Protein AF-A0A537R065-F1 (afdb_monomer_lite)

Structure (mmCIF, N/CA/C/O backbone):
data_AF-A0A537R065-F1
#
_entry.id   AF-A0A537R065-F1
#
loop_
_atom_site.group_PDB
_atom_site.id
_atom_site.type_symbol
_atom_site.label_atom_id
_atom_site.label_alt_id
_atom_site.label_comp_id
_atom_site.label_asym_id
_atom_site.label_entity_id
_atom_site.label_seq_id
_atom_site.pdbx_PDB_ins_code
_atom_site.Cartn_x
_atom_site.Cartn_y
_atom_site.Cartn_z
_atom_site.occupancy
_atom_site.B_iso_or_equiv
_atom_site.auth_seq_id
_atom_site.auth_comp_id
_atom_site.auth_asym_id
_atom_site.auth_atom_id
_atom_site.pdbx_PDB_model_num
ATOM 1 N N . MET A 1 1 ? 3.895 -27.282 -5.759 1.00 39.59 1 MET A N 1
ATOM 2 C CA . MET A 1 1 ? 4.646 -26.062 -5.392 1.00 39.59 1 MET A CA 1
ATOM 3 C C . MET A 1 1 ? 4.261 -25.718 -3.960 1.00 39.59 1 MET A C 1
ATOM 5 O O . MET A 1 1 ? 3.070 -25.798 -3.676 1.00 39.59 1 MET A O 1
ATOM 9 N N . PRO A 1 2 ? 5.197 -25.487 -3.028 1.00 42.00 2 PRO A N 1
ATOM 10 C CA . PRO A 1 2 ? 4.834 -25.319 -1.626 1.00 42.00 2 PRO A CA 1
ATOM 11 C C . PRO A 1 2 ? 4.119 -23.973 -1.453 1.00 42.00 2 PRO A C 1
ATOM 13 O O . PRO A 1 2 ? 4.681 -22.937 -1.784 1.00 42.00 2 PRO A O 1
ATOM 16 N N . LEU A 1 3 ? 2.869 -24.005 -0.983 1.00 43.12 3 LEU A N 1
ATOM 17 C CA . LEU A 1 3 ? 2.083 -22.820 -0.624 1.00 43.12 3 LEU A CA 1
ATOM 18 C C . LEU A 1 3 ? 2.763 -22.143 0.581 1.00 43.12 3 LEU A C 1
ATOM 20 O O . LEU A 1 3 ? 2.706 -22.712 1.678 1.00 43.12 3 LEU A O 1
ATOM 24 N N . PRO A 1 4 ? 3.434 -20.987 0.435 1.00 48.84 4 PRO A N 1
ATOM 25 C CA . PRO A 1 4 ? 4.146 -20.388 1.548 1.00 48.84 4 PRO A CA 1
ATOM 26 C C . PRO A 1 4 ? 3.135 -19.708 2.473 1.00 48.84 4 PRO A C 1
ATOM 28 O O . PRO A 1 4 ? 2.491 -18.736 2.101 1.00 48.84 4 PRO A O 1
ATOM 31 N N . GLY A 1 5 ? 2.988 -20.272 3.674 1.00 48.44 5 GLY A N 1
ATOM 32 C CA . GLY A 1 5 ? 2.570 -19.596 4.903 1.00 48.44 5 GLY A CA 1
ATOM 33 C C . GLY A 1 5 ? 1.333 -18.697 4.829 1.00 48.44 5 GLY A C 1
ATOM 34 O O . GLY A 1 5 ? 1.435 -17.501 4.575 1.00 48.44 5 GLY A O 1
ATOM 35 N N . ARG A 1 6 ? 0.173 -19.220 5.245 1.00 56.69 6 ARG A N 1
ATOM 36 C CA . ARG A 1 6 ? -0.907 -18.368 5.767 1.00 56.69 6 ARG A CA 1
ATOM 37 C C . ARG A 1 6 ? -0.406 -17.733 7.070 1.00 56.69 6 ARG A C 1
ATOM 39 O O . ARG A 1 6 ? -0.557 -18.316 8.141 1.00 56.69 6 ARG A O 1
ATOM 46 N N . ALA A 1 7 ? 0.244 -16.575 6.985 1.00 66.00 7 ALA A N 1
ATOM 47 C CA . ALA A 1 7 ? 0.476 -15.747 8.161 1.00 66.00 7 ALA A CA 1
ATOM 48 C C . ALA A 1 7 ? -0.883 -15.483 8.828 1.00 66.00 7 ALA A C 1
ATOM 50 O O . ALA A 1 7 ? -1.888 -15.277 8.138 1.00 66.00 7 ALA A O 1
ATOM 51 N N . ALA A 1 8 ? -0.939 -15.546 10.159 1.00 80.81 8 ALA A N 1
ATOM 52 C CA . ALA A 1 8 ? -2.168 -15.238 10.874 1.00 80.81 8 ALA A CA 1
ATOM 53 C C . ALA A 1 8 ? -2.580 -13.801 10.532 1.00 80.81 8 ALA A C 1
ATOM 55 O O . ALA A 1 8 ? -1.825 -12.861 10.783 1.00 80.81 8 ALA A O 1
ATOM 56 N N . LEU A 1 9 ? -3.755 -13.638 9.920 1.00 88.50 9 LEU A N 1
ATOM 57 C CA . LEU A 1 9 ? -4.263 -12.317 9.576 1.00 88.50 9 LEU A CA 1
ATOM 58 C C . LEU A 1 9 ? -4.568 -11.559 10.869 1.00 88.50 9 LEU A C 1
ATOM 60 O O . LEU A 1 9 ? -5.384 -11.999 11.678 1.00 88.50 9 LEU A O 1
ATOM 64 N N . LEU A 1 10 ? -3.901 -10.422 11.050 1.00 90.62 10 LEU A N 1
ATOM 65 C CA . LEU A 1 10 ? -4.105 -9.532 12.186 1.00 90.62 10 LEU A CA 1
ATOM 66 C C . LEU A 1 10 ? -5.060 -8.413 11.788 1.00 90.62 10 LEU A C 1
ATOM 68 O O . LEU A 1 10 ? -4.853 -7.748 10.775 1.00 90.62 10 LEU A O 1
ATOM 72 N N . GLU A 1 11 ? -6.097 -8.193 12.591 1.00 92.94 11 GLU A N 1
ATOM 73 C CA . GLU A 1 11 ? -7.037 -7.102 12.346 1.00 92.94 11 GLU A CA 1
ATOM 74 C C . GLU A 1 11 ? -6.340 -5.735 12.455 1.00 92.94 11 GLU A C 1
ATOM 76 O O . GLU A 1 11 ? -5.520 -5.498 13.345 1.00 92.94 11 GLU A O 1
ATOM 81 N N . THR A 1 12 ? -6.692 -4.816 11.558 1.00 93.19 12 THR A N 1
ATOM 82 C CA . THR A 1 12 ? -6.212 -3.434 11.582 1.00 93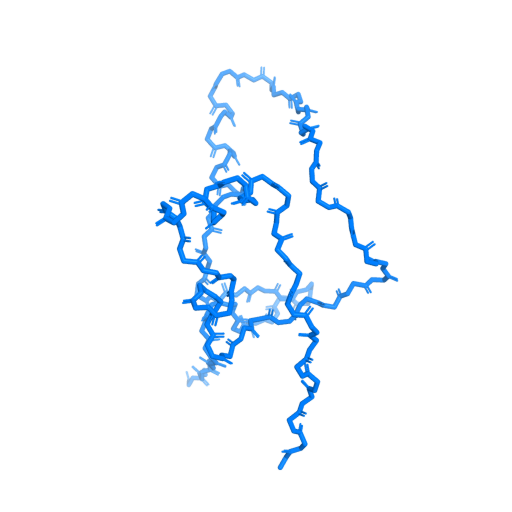.19 12 THR A CA 1
ATOM 83 C C . THR A 1 12 ? -6.862 -2.709 12.766 1.00 93.19 12 THR A C 1
ATOM 85 O O . THR A 1 12 ? -8.091 -2.660 12.819 1.00 93.19 12 THR A O 1
ATOM 88 N N . PRO A 1 13 ? -6.097 -2.093 13.692 1.00 94.50 13 PRO A N 1
ATOM 89 C CA . PRO A 1 13 ? -6.652 -1.464 14.898 1.00 94.50 13 PRO A CA 1
ATOM 90 C C . PRO A 1 13 ? -7.803 -0.484 14.633 1.00 94.50 13 PRO A C 1
ATOM 92 O O . PRO A 1 13 ? -8.823 -0.525 15.309 1.00 94.50 13 PRO A O 1
ATOM 95 N N . MET A 1 14 ? -7.689 0.324 13.574 1.00 94.44 14 MET A N 1
ATOM 96 C CA . MET A 1 14 ? -8.719 1.275 13.131 1.00 94.44 14 MET A CA 1
ATOM 97 C C . MET A 1 14 ? -10.069 0.626 12.758 1.00 94.44 14 MET A C 1
ATOM 99 O O . MET A 1 14 ? -11.099 1.300 12.769 1.00 94.44 14 MET A O 1
ATOM 103 N N . PHE A 1 15 ? -10.092 -0.664 12.420 1.00 95.94 15 PHE A N 1
ATOM 104 C CA . PHE A 1 15 ? -11.306 -1.378 12.018 1.00 95.94 15 PHE A CA 1
ATOM 105 C C . PHE A 1 15 ? -11.911 -2.247 13.125 1.00 95.94 15 PHE A C 1
ATOM 107 O O . PHE A 1 15 ? -13.042 -2.702 12.962 1.00 95.94 15 PHE A O 1
ATOM 114 N N . GLN A 1 16 ? -11.222 -2.442 14.255 1.00 95.69 16 GLN A N 1
ATOM 115 C CA . GLN A 1 16 ? -11.656 -3.355 15.323 1.00 95.69 16 GLN A CA 1
ATOM 116 C C . GLN A 1 16 ? -13.075 -3.054 15.819 1.00 95.69 16 GLN A C 1
ATOM 118 O O . GLN A 1 16 ? -13.909 -3.956 15.864 1.00 95.69 16 GLN A O 1
ATOM 123 N N . ASP A 1 17 ? -13.381 -1.786 16.098 1.00 97.19 17 ASP A N 1
ATOM 124 C CA . ASP A 1 17 ? -14.707 -1.369 16.565 1.00 97.19 17 ASP A CA 1
ATOM 125 C C . ASP A 1 17 ? -15.812 -1.640 15.540 1.00 97.19 17 ASP A C 1
ATOM 127 O O . ASP A 1 17 ? -16.925 -2.019 15.905 1.00 97.19 17 ASP A O 1
ATOM 131 N N . GLN A 1 18 ? -15.529 -1.433 14.252 1.00 97.69 18 GLN A N 1
ATOM 132 C CA . GLN A 1 18 ? -16.506 -1.643 13.181 1.00 97.69 18 GLN A CA 1
ATOM 133 C C . GLN A 1 18 ? -16.783 -3.132 12.978 1.00 97.69 18 GLN A C 1
ATOM 135 O O . GLN A 1 18 ? -17.935 -3.519 12.785 1.00 97.69 18 GLN A O 1
ATOM 140 N N . VAL A 1 19 ? -15.747 -3.965 13.084 1.00 97.44 19 VAL A N 1
ATOM 141 C CA . VAL A 1 19 ? -15.877 -5.425 13.036 1.00 97.44 19 VAL A CA 1
ATOM 142 C C . VAL A 1 19 ? -16.638 -5.938 14.257 1.00 97.44 19 VAL A C 1
ATOM 144 O O . VAL A 1 19 ? -17.579 -6.712 14.105 1.00 97.44 19 VAL A O 1
ATOM 147 N N . ALA A 1 20 ? -16.315 -5.453 15.460 1.00 96.75 20 ALA A N 1
ATOM 148 C CA . ALA A 1 20 ? -17.008 -5.832 16.694 1.00 96.75 20 ALA A CA 1
ATOM 149 C C . ALA A 1 20 ? -18.500 -5.457 16.675 1.00 96.75 20 ALA A C 1
ATOM 151 O O . ALA A 1 20 ? -19.333 -6.193 17.199 1.00 96.75 20 ALA A O 1
ATOM 152 N N . LYS A 1 21 ? -18.850 -4.335 16.035 1.00 97.75 21 LYS A N 1
ATOM 153 C CA . LYS A 1 21 ? -20.238 -3.880 15.843 1.00 97.75 21 LYS A CA 1
ATOM 154 C C . LYS A 1 21 ? -20.950 -4.558 14.663 1.00 97.75 21 LYS A C 1
ATOM 156 O O . LYS A 1 21 ? -22.117 -4.263 14.426 1.00 97.75 21 LYS A O 1
ATOM 161 N N . GLY A 1 22 ? -20.268 -5.419 13.904 1.00 96.44 22 GLY A N 1
ATOM 162 C CA . GLY A 1 22 ? -20.815 -6.078 12.713 1.00 96.44 22 GLY A CA 1
ATOM 163 C C . GLY A 1 22 ? -21.012 -5.156 11.503 1.00 96.44 22 GLY A C 1
ATOM 164 O O . GLY A 1 22 ? -21.623 -5.564 10.521 1.00 96.44 22 GLY A O 1
ATOM 165 N N . ALA A 1 23 ? -20.497 -3.924 11.551 1.00 97.75 23 ALA A N 1
ATOM 166 C CA . ALA A 1 23 ? -20.566 -2.967 10.446 1.00 97.75 23 ALA A CA 1
ATOM 167 C C . ALA A 1 23 ? -19.536 -3.265 9.340 1.00 97.75 23 ALA A C 1
ATOM 169 O O . ALA A 1 23 ? -19.686 -2.789 8.216 1.00 97.75 23 ALA A O 1
ATOM 170 N N . LEU A 1 24 ? -18.498 -4.050 9.651 1.00 97.88 24 LEU A N 1
ATOM 171 C CA . LEU A 1 24 ? -17.471 -4.481 8.708 1.00 97.88 24 LEU A CA 1
ATOM 172 C C . LEU A 1 24 ? -17.219 -5.996 8.845 1.00 97.88 24 LEU A C 1
ATOM 174 O O . LEU A 1 24 ? -17.109 -6.485 9.971 1.00 97.88 24 LEU A O 1
ATOM 178 N N . PRO A 1 25 ? -17.079 -6.750 7.738 1.00 97.25 25 PRO A N 1
ATOM 179 C CA . PRO A 1 25 ? -16.693 -8.157 7.801 1.00 97.25 25 PRO A CA 1
ATOM 180 C C . PRO A 1 25 ? -15.316 -8.359 8.461 1.00 97.25 25 PRO A C 1
ATOM 182 O O . PRO A 1 25 ? -14.440 -7.490 8.348 1.00 97.25 25 PRO A O 1
ATOM 185 N N . PRO A 1 26 ? -15.069 -9.517 9.100 1.00 95.62 26 PRO A N 1
ATOM 186 C CA . PRO A 1 26 ? -13.760 -9.833 9.667 1.00 95.62 26 PRO A CA 1
ATOM 187 C C . PRO A 1 26 ? -12.676 -9.865 8.582 1.00 95.62 26 PRO A C 1
ATOM 189 O O . PRO A 1 26 ? -12.954 -10.143 7.413 1.00 95.62 26 PRO A O 1
ATOM 192 N N . ILE A 1 27 ? -11.418 -9.621 8.964 1.00 94.25 27 ILE A N 1
ATOM 193 C CA . ILE A 1 27 ? -10.288 -9.552 8.020 1.00 94.25 27 ILE A CA 1
ATOM 194 C C . ILE A 1 27 ? -10.172 -10.770 7.089 1.00 94.25 27 ILE A C 1
ATOM 196 O O . ILE A 1 27 ? -9.857 -10.618 5.911 1.00 94.25 27 ILE A O 1
ATOM 200 N N . THR A 1 28 ? -10.506 -11.965 7.574 1.00 91.81 28 THR A N 1
ATOM 201 C CA . THR A 1 28 ? -10.480 -13.216 6.798 1.00 91.81 28 THR A CA 1
ATOM 202 C C . THR A 1 28 ? -11.453 -13.239 5.619 1.00 91.81 28 THR A C 1
ATOM 204 O O . THR A 1 28 ? -11.264 -14.037 4.708 1.00 91.81 28 THR A O 1
ATOM 207 N N . GLN A 1 29 ? -12.478 -12.383 5.628 1.00 94.12 29 GLN A N 1
ATOM 208 C CA . GLN A 1 29 ? -13.441 -12.222 4.534 1.00 94.12 29 GLN A CA 1
ATOM 209 C C . GLN A 1 29 ? -13.131 -11.010 3.645 1.00 94.12 29 GLN A C 1
ATOM 211 O O . GLN A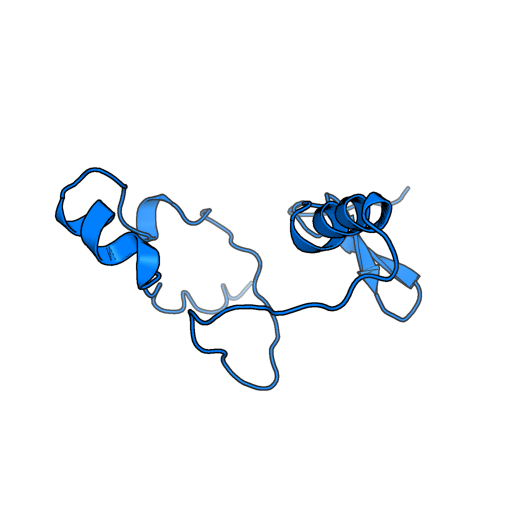 1 29 ? -13.719 -10.876 2.576 1.00 94.12 29 GLN A O 1
ATOM 216 N N . ARG A 1 30 ? -12.236 -10.115 4.085 1.00 94.19 30 ARG A N 1
ATOM 217 C CA . ARG A 1 30 ? -11.853 -8.902 3.344 1.00 94.19 30 ARG A CA 1
ATOM 218 C C . ARG A 1 30 ? -10.594 -9.091 2.511 1.00 94.19 30 ARG A C 1
ATOM 220 O O . ARG A 1 30 ? -10.483 -8.505 1.440 1.00 94.19 30 ARG A O 1
ATOM 227 N N . VAL A 1 31 ? -9.639 -9.867 3.015 1.00 91.25 31 VAL A N 1
ATOM 228 C CA . VAL A 1 31 ? -8.383 -10.141 2.311 1.00 91.25 31 VAL A CA 1
ATOM 229 C C . VAL A 1 31 ? -8.650 -11.121 1.158 1.00 91.25 31 VAL A C 1
ATOM 231 O O . VAL A 1 31 ? -9.343 -12.119 1.375 1.00 91.25 31 VAL A O 1
ATOM 234 N N . PRO A 1 32 ? -8.112 -10.874 -0.054 1.00 89.94 32 PRO A N 1
ATOM 235 C CA . PRO A 1 32 ? -8.221 -11.812 -1.168 1.00 89.94 32 PRO A CA 1
ATOM 236 C C . PRO A 1 32 ? -7.685 -13.203 -0.817 1.00 89.94 32 PRO A C 1
ATOM 238 O O . PRO A 1 32 ? -6.834 -13.357 0.058 1.00 89.94 32 PRO A O 1
ATOM 241 N N . ARG A 1 33 ? -8.146 -14.228 -1.545 1.00 87.88 33 ARG A N 1
ATOM 242 C CA . ARG A 1 33 ? -7.666 -15.610 -1.364 1.00 87.88 33 ARG A CA 1
ATOM 243 C C . ARG A 1 33 ? -6.144 -15.709 -1.506 1.00 87.88 33 ARG A C 1
ATOM 245 O O . ARG A 1 33 ? -5.516 -16.455 -0.760 1.00 87.88 33 ARG A O 1
ATOM 252 N N . GLU A 1 34 ? -5.597 -14.952 -2.451 1.00 87.00 34 GLU A N 1
ATOM 253 C CA . GLU A 1 34 ? -4.178 -14.882 -2.788 1.00 87.00 34 GLU A CA 1
ATOM 254 C C . GLU A 1 34 ? -3.720 -13.428 -2.626 1.00 87.00 34 GLU A C 1
ATOM 256 O O . GLU A 1 34 ? -3.812 -12.635 -3.562 1.00 87.00 34 GLU A O 1
ATOM 261 N N . PRO A 1 35 ? -3.344 -13.021 -1.402 1.00 87.38 35 PRO A N 1
ATOM 262 C CA . PRO A 1 35 ? -2.884 -11.665 -1.155 1.00 87.38 35 PRO A CA 1
ATOM 263 C C . PRO A 1 35 ? -1.458 -11.468 -1.677 1.00 87.38 35 PRO A C 1
ATOM 265 O O . PRO A 1 35 ? -0.626 -12.372 -1.595 1.00 87.38 35 PRO A O 1
ATOM 268 N N . ALA A 1 36 ? -1.152 -10.247 -2.120 1.00 84.88 36 ALA A N 1
ATOM 269 C CA . ALA A 1 36 ? 0.226 -9.835 -2.346 1.00 84.88 36 ALA A CA 1
ATOM 270 C C . ALA A 1 36 ? 1.005 -9.870 -1.021 1.00 84.88 36 ALA A C 1
ATOM 272 O O . ALA A 1 36 ? 0.537 -9.363 0.005 1.00 84.88 36 ALA A O 1
ATOM 273 N N . LEU A 1 37 ? 2.193 -10.472 -1.044 1.00 85.25 37 LEU A N 1
ATOM 274 C CA . LEU A 1 37 ? 3.080 -10.561 0.111 1.00 85.25 37 LEU A CA 1
ATOM 275 C C . LEU A 1 37 ? 4.212 -9.549 -0.050 1.00 85.25 37 LEU A C 1
ATOM 277 O O . LEU A 1 37 ? 4.974 -9.609 -1.010 1.00 85.25 37 LEU A O 1
ATOM 281 N N . ALA A 1 38 ? 4.311 -8.617 0.896 1.00 84.06 38 ALA A N 1
ATOM 282 C CA . ALA A 1 38 ? 5.410 -7.665 0.939 1.00 84.06 38 ALA A CA 1
ATOM 283 C C . ALA A 1 38 ? 6.623 -8.286 1.642 1.00 84.06 38 ALA A C 1
ATOM 285 O O . ALA A 1 38 ? 6.512 -8.763 2.774 1.00 84.06 38 ALA A O 1
ATOM 286 N N . GLU A 1 39 ? 7.786 -8.229 0.997 1.00 83.94 39 GLU A N 1
ATOM 287 C CA . GLU A 1 39 ? 9.065 -8.545 1.629 1.00 83.94 39 GLU A CA 1
ATOM 288 C C . GLU A 1 39 ? 9.587 -7.298 2.346 1.00 83.94 39 GLU A C 1
ATOM 290 O O . GLU A 1 39 ? 9.826 -6.259 1.732 1.00 83.94 39 GLU A O 1
ATOM 295 N N . LEU A 1 40 ? 9.713 -7.385 3.670 1.00 85.12 40 LEU A N 1
ATOM 296 C CA . LEU A 1 40 ? 10.129 -6.277 4.524 1.00 85.12 40 LEU A CA 1
ATOM 297 C C . LEU A 1 40 ? 11.307 -6.720 5.388 1.00 85.12 40 LEU A C 1
ATOM 299 O O . LEU A 1 40 ? 11.277 -7.806 5.964 1.00 85.12 40 LEU A O 1
ATOM 303 N N . GLU A 1 41 ? 12.305 -5.852 5.552 1.00 91.06 41 GLU A N 1
ATOM 304 C CA . GLU A 1 41 ? 13.415 -6.094 6.487 1.00 91.06 41 GLU A CA 1
ATOM 305 C C . GLU A 1 41 ? 12.935 -6.142 7.945 1.00 91.06 41 GLU A C 1
ATOM 307 O O . GLU A 1 41 ? 13.504 -6.833 8.786 1.00 91.06 41 GLU A O 1
ATOM 312 N N . THR A 1 42 ? 11.885 -5.383 8.271 1.00 92.25 42 THR A N 1
ATOM 313 C CA . THR A 1 42 ? 11.288 -5.325 9.609 1.00 92.25 42 THR A CA 1
ATOM 314 C C . THR A 1 42 ? 9.774 -5.189 9.509 1.00 92.25 42 THR A C 1
ATOM 316 O O . THR A 1 42 ? 9.254 -4.420 8.701 1.00 92.25 42 THR A O 1
ATOM 319 N N . ILE A 1 43 ? 9.056 -5.915 10.368 1.00 89.12 43 ILE A N 1
ATOM 320 C CA . ILE A 1 43 ? 7.595 -5.844 10.446 1.00 89.12 43 ILE A CA 1
ATOM 321 C C . ILE A 1 43 ? 7.157 -4.487 11.012 1.00 89.12 43 ILE A C 1
ATOM 323 O O . ILE A 1 43 ? 7.573 -4.081 12.099 1.00 89.12 43 ILE A O 1
ATOM 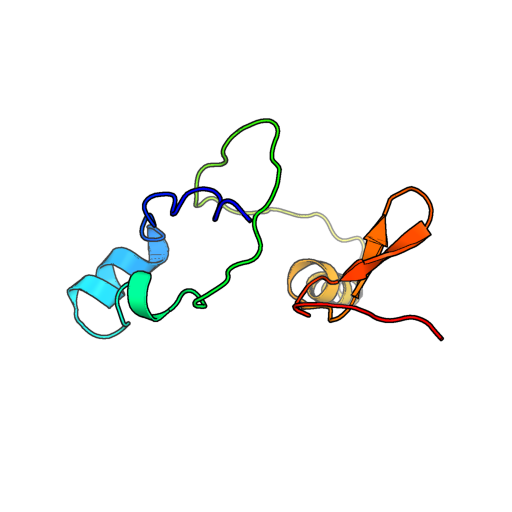327 N N . GLY A 1 44 ? 6.295 -3.794 10.266 1.00 89.88 44 GLY A N 1
ATOM 328 C CA . GLY A 1 44 ? 5.734 -2.500 10.650 1.00 89.88 44 GLY A CA 1
ATOM 329 C C . GLY A 1 44 ? 4.693 -2.577 11.773 1.00 89.88 44 GLY A C 1
ATOM 330 O O . GLY A 1 44 ? 4.234 -3.649 12.168 1.00 89.88 44 GLY A O 1
ATOM 331 N N . ARG A 1 45 ? 4.288 -1.405 12.278 1.00 91.00 45 ARG A N 1
ATOM 332 C CA . ARG A 1 45 ? 3.212 -1.253 13.271 1.00 91.00 45 ARG A CA 1
ATOM 333 C C . ARG A 1 45 ? 2.095 -0.377 12.695 1.00 91.00 45 ARG A C 1
ATOM 335 O O . ARG A 1 45 ? 2.403 0.721 12.237 1.00 91.00 45 ARG A O 1
ATOM 342 N N . PRO A 1 46 ? 0.826 -0.821 12.713 1.00 91.94 46 PRO A N 1
ATOM 343 C CA . PRO A 1 46 ? -0.286 -0.009 12.227 1.00 91.94 46 PRO A CA 1
ATOM 344 C C . PRO A 1 46 ? -0.504 1.274 13.042 1.00 91.94 46 PRO A C 1
ATOM 346 O O . PRO A 1 46 ? -0.388 1.258 14.268 1.00 91.94 46 PRO A O 1
ATOM 349 N N . GLY A 1 47 ? -0.923 2.344 12.362 1.00 90.56 47 GLY A N 1
ATOM 350 C CA . GLY A 1 47 ? -1.325 3.619 12.965 1.00 90.56 47 GLY A CA 1
ATOM 351 C C . GLY A 1 47 ? -0.337 4.766 12.733 1.00 90.56 47 GLY A C 1
ATOM 352 O O . GLY A 1 47 ? 0.640 4.625 12.000 1.00 90.56 47 GLY A O 1
ATOM 353 N N . GLY A 1 48 ? -0.612 5.901 13.382 1.00 92.50 48 GLY A N 1
ATOM 354 C CA . GLY A 1 48 ? 0.152 7.143 13.245 1.00 92.50 48 GLY A CA 1
ATOM 355 C C . GLY A 1 48 ? -0.337 8.050 12.112 1.00 92.50 48 GLY A C 1
ATOM 356 O O . GLY A 1 48 ? -1.211 7.674 11.334 1.00 92.50 48 GLY A O 1
ATOM 357 N N . ASP A 1 49 ? 0.262 9.241 12.034 1.00 91.81 49 ASP A N 1
ATOM 358 C CA . ASP A 1 49 ? -0.046 10.260 11.029 1.00 91.81 49 ASP A CA 1
ATOM 359 C C . ASP A 1 49 ? 1.189 10.573 10.178 1.00 91.81 49 ASP A C 1
ATOM 361 O O . ASP A 1 49 ? 2.269 10.866 10.701 1.00 91.81 49 ASP A O 1
ATOM 365 N N . LEU A 1 50 ? 1.021 10.580 8.854 1.00 88.31 50 LEU A N 1
ATOM 366 C CA . LEU A 1 50 ? 2.065 10.997 7.921 1.00 88.31 50 LEU A CA 1
ATOM 367 C C . LEU A 1 50 ? 1.969 12.510 7.669 1.00 88.31 50 LEU A C 1
ATOM 369 O O . LEU A 1 50 ? 1.174 12.974 6.851 1.00 88.31 50 LEU A O 1
ATOM 373 N N . ARG A 1 51 ? 2.793 13.300 8.368 1.00 90.00 51 ARG A N 1
ATOM 374 C CA . ARG A 1 51 ? 2.881 14.754 8.160 1.00 90.00 51 ARG A CA 1
ATOM 375 C C . ARG A 1 51 ? 3.895 15.079 7.066 1.00 90.00 51 ARG A C 1
ATOM 377 O O . ARG A 1 51 ? 5.094 14.920 7.267 1.00 90.00 51 ARG A O 1
ATOM 384 N N . MET A 1 52 ? 3.407 15.575 5.931 1.00 88.12 52 MET A N 1
ATOM 385 C CA . MET A 1 52 ? 4.232 15.910 4.766 1.00 88.12 52 MET A CA 1
ATOM 386 C C . MET A 1 52 ? 4.254 17.415 4.500 1.00 88.12 52 MET A C 1
ATOM 388 O O . MET A 1 52 ? 3.250 18.101 4.687 1.00 88.12 52 MET A O 1
ATOM 392 N N . LEU A 1 53 ? 5.399 17.915 4.031 1.00 91.56 53 LEU A N 1
ATOM 393 C CA . LEU A 1 53 ? 5.545 19.278 3.524 1.00 91.56 53 LEU A CA 1
ATOM 394 C C . LEU A 1 53 ? 5.311 19.287 2.014 1.00 91.56 53 LEU A C 1
ATOM 396 O O . LEU A 1 53 ? 5.842 18.445 1.295 1.00 91.56 53 LEU A O 1
ATOM 400 N N . MET A 1 54 ? 4.534 20.258 1.547 1.00 89.69 54 MET A N 1
ATOM 401 C CA . MET A 1 54 ? 4.220 20.465 0.134 1.00 89.69 54 MET A CA 1
ATOM 402 C C . MET A 1 54 ? 4.577 21.904 -0.233 1.00 89.69 54 MET A C 1
ATOM 404 O O . MET A 1 54 ? 4.332 22.812 0.562 1.00 89.69 54 MET A O 1
ATOM 408 N N . ALA A 1 55 ? 5.160 22.124 -1.413 1.00 93.44 55 ALA A N 1
ATOM 409 C CA . ALA A 1 55 ? 5.613 23.453 -1.824 1.00 93.44 55 ALA A CA 1
ATOM 410 C C . ALA A 1 55 ? 4.439 24.373 -2.193 1.00 93.44 55 ALA A C 1
ATOM 412 O O . ALA A 1 55 ? 4.505 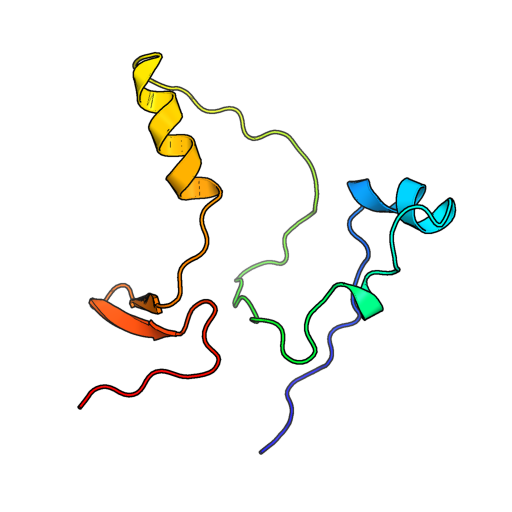25.586 -1.996 1.00 93.44 55 ALA A O 1
ATOM 413 N N . SER A 1 56 ? 3.353 23.802 -2.717 1.00 94.44 56 SER A N 1
ATOM 414 C CA . SER A 1 56 ? 2.152 24.535 -3.101 1.00 94.44 56 SER A CA 1
ATOM 415 C C . SER A 1 56 ? 0.871 23.718 -2.892 1.00 94.44 56 SER A C 1
ATOM 417 O O . SER A 1 56 ? 0.913 22.487 -2.883 1.00 94.44 56 SER A O 1
ATOM 419 N N . PRO A 1 57 ? -0.309 24.365 -2.834 1.00 90.19 57 PRO A N 1
ATOM 420 C CA . PRO A 1 57 ? -1.592 23.657 -2.806 1.00 90.19 57 PRO A CA 1
ATOM 421 C C . PRO A 1 57 ? -1.828 22.736 -4.013 1.00 90.19 57 PRO A C 1
ATOM 423 O O . PRO A 1 57 ? -2.575 21.769 -3.922 1.00 90.19 57 PRO A O 1
ATOM 426 N N . LYS A 1 58 ? -1.188 23.004 -5.161 1.00 90.69 58 LYS A N 1
ATOM 427 C CA . LYS A 1 58 ? -1.312 22.143 -6.348 1.00 90.69 58 LYS A CA 1
ATOM 428 C C . LYS A 1 58 ? -0.633 20.786 -6.155 1.00 90.69 58 LYS A C 1
ATOM 430 O O . LYS A 1 58 ? -0.990 19.833 -6.847 1.00 90.69 58 LYS A O 1
ATOM 435 N N . ASP A 1 59 ? 0.301 20.675 -5.213 1.00 91.75 59 ASP A N 1
ATOM 436 C CA . ASP A 1 59 ? 1.033 19.436 -4.943 1.00 91.75 59 ASP A CA 1
ATOM 437 C C . ASP A 1 59 ? 0.190 18.398 -4.200 1.00 91.75 59 ASP A C 1
ATOM 439 O O . ASP A 1 59 ? 0.580 17.238 -4.133 1.00 91.75 59 ASP A O 1
ATOM 443 N N . THR A 1 60 ? -1.028 18.737 -3.759 1.00 87.12 60 THR A N 1
ATOM 444 C CA . THR A 1 60 ? -2.005 17.743 -3.285 1.00 87.12 60 THR A CA 1
ATOM 445 C C . THR A 1 60 ? -2.284 16.661 -4.334 1.00 87.12 60 THR A C 1
ATOM 447 O O . THR A 1 60 ? -2.602 15.531 -3.975 1.00 87.12 60 THR A O 1
ATOM 450 N N . ARG A 1 61 ? -2.068 16.937 -5.630 1.00 87.69 61 ARG A N 1
ATOM 451 C CA . ARG A 1 61 ? -2.116 15.915 -6.694 1.00 87.69 61 ARG A CA 1
ATOM 452 C C . ARG A 1 61 ? -1.135 14.754 -6.477 1.00 87.69 61 ARG A C 1
ATOM 454 O O . ARG A 1 61 ? -1.385 13.656 -6.961 1.00 87.69 61 ARG A O 1
ATOM 461 N N . LEU A 1 62 ? -0.046 14.977 -5.736 1.00 86.56 62 LEU A N 1
ATOM 462 C CA . LEU A 1 62 ? 0.916 13.936 -5.372 1.00 86.56 62 LEU A CA 1
ATOM 463 C C . LEU A 1 62 ? 0.328 12.921 -4.384 1.00 86.56 62 LEU A C 1
ATOM 465 O O . LEU A 1 62 ? 0.862 11.825 -4.275 1.00 86.56 62 LEU A O 1
ATOM 469 N N . MET A 1 63 ? -0.791 13.220 -3.714 1.00 85.38 63 MET A N 1
ATOM 470 C CA . MET A 1 63 ? -1.479 12.245 -2.853 1.00 85.38 63 MET A CA 1
ATOM 471 C C . MET A 1 63 ? -1.947 11.011 -3.617 1.00 85.38 63 MET A C 1
ATOM 473 O O . MET A 1 63 ? -1.966 9.923 -3.049 1.00 85.38 63 MET A O 1
ATOM 477 N N . VAL A 1 64 ? -2.229 11.142 -4.917 1.00 85.69 64 VAL A N 1
ATOM 478 C CA . VAL A 1 64 ? -2.566 9.992 -5.766 1.00 85.69 64 VAL A CA 1
ATOM 479 C C . VAL A 1 64 ? -1.415 8.984 -5.813 1.00 85.69 64 VAL A C 1
ATOM 481 O O . VAL A 1 64 ? -1.670 7.789 -5.828 1.00 85.69 64 VAL A O 1
ATOM 484 N N . VAL A 1 65 ? -0.155 9.428 -5.738 1.00 83.56 65 VAL A N 1
ATOM 485 C CA . VAL A 1 65 ? 1.013 8.527 -5.734 1.00 83.56 65 VAL A CA 1
ATOM 486 C C . VAL A 1 65 ? 1.005 7.590 -4.522 1.00 83.56 65 VAL A C 1
ATOM 488 O O . VAL A 1 65 ? 1.428 6.446 -4.637 1.00 83.56 65 VAL A O 1
ATOM 491 N N . TYR A 1 66 ? 0.485 8.043 -3.379 1.00 81.44 66 TYR A N 1
ATOM 492 C CA . TYR A 1 66 ? 0.432 7.245 -2.149 1.00 81.44 66 TYR A CA 1
ATOM 493 C C . TYR A 1 66 ? -0.821 6.366 -2.035 1.00 81.44 66 TYR A C 1
ATOM 495 O O . TYR A 1 66 ? -0.856 5.476 -1.191 1.00 81.44 66 TYR A O 1
ATOM 503 N N . GLY A 1 67 ? -1.855 6.626 -2.841 1.00 79.19 67 GLY A N 1
ATOM 504 C CA . GLY A 1 67 ? -3.168 5.984 -2.713 1.00 79.19 67 GLY A CA 1
ATOM 505 C C . GLY A 1 67 ? -3.666 5.249 -3.956 1.00 79.19 67 GLY A C 1
ATOM 506 O O . GLY A 1 67 ? -4.790 4.753 -3.939 1.00 79.19 67 GLY A O 1
ATOM 507 N N . TYR A 1 68 ? -2.890 5.201 -5.040 1.00 85.00 68 TYR A N 1
ATOM 508 C CA . TYR A 1 68 ? -3.291 4.495 -6.256 1.00 85.00 68 TYR A CA 1
ATOM 509 C C . TYR A 1 68 ? -2.878 3.021 -6.249 1.00 85.00 68 TYR A C 1
ATOM 511 O O . TYR A 1 68 ? -1.922 2.617 -5.593 1.00 85.00 68 TYR A O 1
ATOM 519 N N . SER A 1 69 ? -3.593 2.229 -7.041 1.00 85.88 69 SER A N 1
ATOM 520 C CA . SER A 1 69 ? -3.267 0.838 -7.351 1.00 85.88 69 SER A CA 1
ATOM 521 C C . SER A 1 69 ? -2.697 0.718 -8.762 1.00 85.88 69 SER A C 1
ATOM 523 O O . SER A 1 69 ? -3.198 1.375 -9.680 1.00 85.88 69 SER A O 1
ATOM 525 N N . ARG A 1 70 ? -1.718 -0.168 -8.972 1.0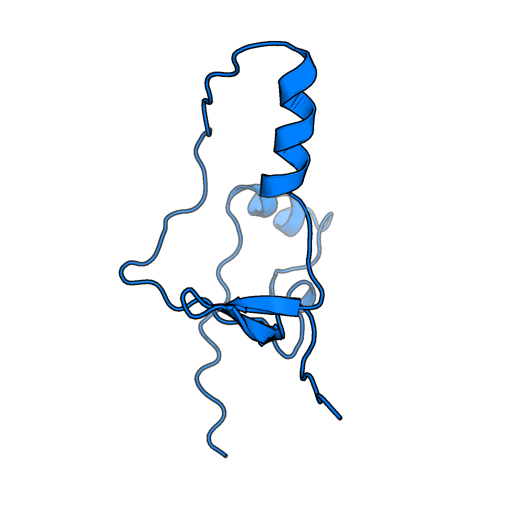0 90.56 70 ARG A N 1
ATOM 526 C CA . ARG A 1 70 ? -1.214 -0.510 -10.310 1.00 90.56 70 ARG A CA 1
ATOM 527 C C . ARG A 1 70 ? -1.580 -1.938 -10.676 1.00 90.56 70 ARG 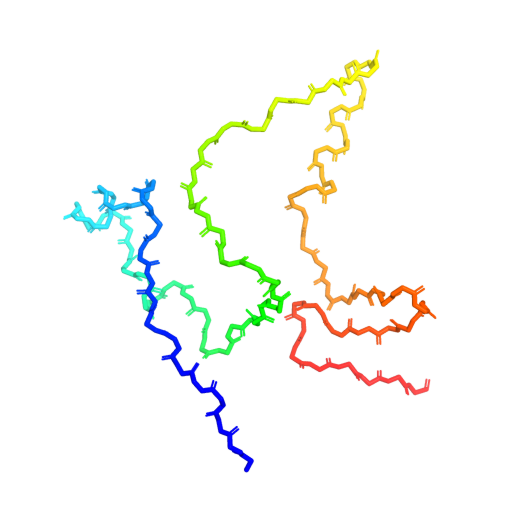A C 1
ATOM 529 O O . ARG A 1 70 ? -1.642 -2.811 -9.823 1.00 90.56 70 ARG A O 1
ATOM 536 N N . LEU A 1 71 ? -1.726 -2.192 -11.973 1.00 92.50 71 LEU A N 1
ATOM 537 C CA . LEU A 1 71 ? -1.746 -3.563 -12.490 1.00 92.50 71 LEU A CA 1
ATOM 538 C C . LEU A 1 71 ? -0.328 -4.152 -12.541 1.00 92.50 71 LEU A C 1
ATOM 540 O O . LEU A 1 71 ? -0.114 -5.309 -12.188 1.00 92.50 71 LEU A O 1
ATOM 544 N N . VAL A 1 72 ? 0.639 -3.323 -12.942 1.00 93.81 72 VAL A N 1
ATOM 545 C CA . VAL A 1 72 ? 2.040 -3.686 -13.176 1.00 93.81 72 VAL A CA 1
ATOM 546 C C . VAL A 1 72 ? 2.945 -2.610 -12.572 1.00 93.81 72 VAL A C 1
ATOM 548 O O . VAL A 1 72 ? 2.607 -1.424 -12.590 1.00 93.81 72 VAL A O 1
ATOM 551 N N . ALA A 1 73 ? 4.096 -3.016 -12.051 1.00 91.50 73 ALA A N 1
ATOM 552 C CA . ALA A 1 73 ? 5.129 -2.155 -11.493 1.00 91.50 73 ALA A CA 1
ATOM 553 C C . ALA A 1 73 ? 6.488 -2.408 -12.164 1.00 91.50 73 ALA A C 1
ATOM 555 O O . ALA A 1 73 ? 6.629 -3.271 -13.030 1.00 91.50 73 ALA A O 1
ATOM 556 N N . TYR A 1 74 ? 7.491 -1.633 -11.750 1.00 92.31 74 TYR A N 1
ATOM 557 C CA . TYR A 1 74 ? 8.874 -1.793 -12.182 1.00 92.31 74 TYR A CA 1
ATOM 558 C C . TYR A 1 74 ? 9.771 -2.133 -10.996 1.00 92.31 74 TYR A C 1
ATOM 560 O O . TYR A 1 74 ? 9.631 -1.550 -9.918 1.00 92.31 74 TYR A O 1
ATOM 568 N N . THR A 1 75 ? 10.731 -3.029 -11.212 1.00 90.69 75 THR A N 1
ATOM 569 C CA . THR A 1 75 ? 11.869 -3.208 -10.299 1.00 90.69 75 THR A CA 1
ATOM 570 C C . THR A 1 75 ? 12.850 -2.030 -10.418 1.00 90.69 75 THR A C 1
ATOM 572 O O . THR A 1 75 ? 12.778 -1.265 -11.386 1.00 90.69 75 THR A O 1
ATOM 575 N N . PRO A 1 76 ? 13.830 -1.883 -9.503 1.00 90.94 76 PRO A N 1
ATOM 576 C CA . PRO A 1 76 ? 14.891 -0.879 -9.646 1.00 90.94 76 PRO A CA 1
ATOM 577 C C . PRO A 1 76 ? 15.711 -1.013 -10.939 1.00 90.94 76 PRO A C 1
ATOM 579 O O . PRO A 1 76 ? 16.246 -0.027 -11.435 1.00 90.94 76 PRO A O 1
ATOM 582 N N . ALA A 1 77 ? 15.779 -2.221 -11.508 1.00 95.62 77 ALA A N 1
ATOM 583 C CA . ALA A 1 77 ? 16.410 -2.494 -12.799 1.00 95.62 77 ALA A CA 1
ATOM 584 C C . ALA A 1 77 ? 15.482 -2.222 -14.002 1.00 95.62 77 ALA A C 1
ATOM 586 O O . ALA A 1 77 ? 15.824 -2.574 -15.127 1.00 95.62 77 ALA A O 1
ATOM 587 N N . LEU A 1 78 ? 14.312 -1.611 -13.773 1.00 92.75 78 LEU A N 1
ATOM 588 C CA . LEU A 1 78 ? 13.296 -1.280 -14.778 1.00 92.75 78 LEU A CA 1
ATOM 589 C C . LEU A 1 78 ? 12.670 -2.499 -15.477 1.00 92.75 78 LEU A C 1
ATOM 591 O O . LEU A 1 78 ? 12.136 -2.378 -16.578 1.00 92.75 78 LEU A O 1
ATOM 595 N N . ALA A 1 79 ? 12.672 -3.664 -14.824 1.00 93.56 79 ALA A N 1
ATOM 596 C CA . ALA A 1 79 ? 11.935 -4.831 -15.304 1.00 93.56 79 ALA A CA 1
ATOM 597 C C . ALA A 1 79 ? 10.459 -4.749 -14.888 1.00 93.56 79 ALA A C 1
ATOM 599 O O . ALA A 1 79 ? 10.169 -4.378 -13.749 1.00 93.56 79 ALA A O 1
ATOM 600 N N . LEU A 1 80 ? 9.544 -5.115 -15.792 1.00 93.94 80 LEU A N 1
ATOM 601 C CA . LEU A 1 80 ? 8.111 -5.195 -15.496 1.00 93.94 80 LEU A CA 1
ATOM 602 C C . LEU A 1 80 ? 7.824 -6.362 -14.548 1.00 93.94 80 LEU A C 1
ATOM 604 O O . LEU A 1 80 ? 8.291 -7.477 -14.775 1.00 93.94 80 LEU A O 1
ATOM 608 N N . VAL A 1 81 ? 7.019 -6.107 -13.520 1.00 92.69 81 VAL A N 1
ATOM 609 C CA . VAL A 1 81 ? 6.545 -7.119 -12.568 1.00 92.69 81 VAL A CA 1
ATOM 610 C C . VAL A 1 81 ? 5.058 -6.921 -12.271 1.00 92.69 81 VAL A C 1
ATOM 612 O O . VAL A 1 81 ? 4.604 -5.776 -12.210 1.00 92.69 81 VAL A O 1
ATOM 615 N N . PRO A 1 82 ? 4.275 -7.998 -12.093 1.00 92.31 82 PRO A N 1
ATOM 616 C CA . PRO A 1 82 ? 2.888 -7.870 -11.652 1.00 92.31 82 PRO A CA 1
ATOM 617 C C . PRO A 1 82 ? 2.808 -7.171 -10.279 1.00 92.31 82 PRO A C 1
ATOM 619 O O . PRO A 1 82 ? 3.659 -7.401 -9.423 1.00 92.31 82 PRO A O 1
ATOM 622 N N . ASP A 1 83 ? 1.809 -6.299 -10.087 1.00 91.00 83 ASP A N 1
ATOM 623 C CA . ASP A 1 83 ? 1.534 -5.614 -8.807 1.00 91.00 83 ASP A CA 1
ATOM 624 C C . ASP A 1 83 ? 0.193 -6.103 -8.230 1.00 91.00 83 ASP A C 1
ATOM 626 O O . ASP A 1 83 ? 0.172 -6.915 -7.310 1.00 91.00 83 ASP A O 1
ATOM 630 N N . MET A 1 84 ? -0.937 -5.683 -8.810 1.00 90.06 84 MET A N 1
ATOM 631 C CA . MET A 1 84 ? -2.266 -6.222 -8.470 1.00 90.06 84 MET A CA 1
ATOM 632 C C . MET A 1 84 ? -2.656 -7.446 -9.313 1.00 90.06 84 MET A C 1
ATOM 634 O O . MET A 1 84 ? -3.566 -8.186 -8.943 1.00 90.06 84 MET A O 1
ATOM 638 N N . LEU A 1 85 ? -2.010 -7.642 -10.465 1.00 92.31 85 LEU A N 1
ATOM 639 C CA . LEU A 1 85 ? -2.234 -8.820 -11.300 1.00 92.31 85 LEU A CA 1
ATOM 640 C C . LEU A 1 85 ? -1.613 -10.064 -10.660 1.00 92.31 85 LEU A C 1
ATOM 642 O O . LEU A 1 85 ? -0.561 -9.985 -10.039 1.00 92.31 85 LEU A O 1
ATOM 646 N N . GLU A 1 86 ? -2.230 -11.223 -10.881 1.00 89.12 86 GLU A N 1
ATOM 647 C CA . GLU A 1 86 ? -1.644 -12.513 -10.491 1.00 89.12 86 GLU A CA 1
ATOM 648 C C . GLU A 1 86 ? -0.403 -12.842 -11.340 1.00 89.12 86 GLU A C 1
ATOM 650 O O . GLU A 1 86 ? 0.597 -13.341 -10.829 1.00 89.12 86 GLU A O 1
ATOM 655 N N . ALA A 1 87 ? -0.444 -12.520 -12.638 1.00 90.94 87 ALA A N 1
ATOM 656 C CA . ALA A 1 87 ? 0.643 -12.771 -13.576 1.00 90.94 87 ALA A CA 1
ATOM 657 C C . ALA A 1 87 ? 0.680 -11.732 -14.706 1.00 90.94 87 ALA A C 1
ATOM 659 O O . ALA A 1 87 ? -0.313 -11.061 -14.999 1.00 90.94 87 ALA A O 1
ATOM 660 N N . LEU A 1 88 ? 1.841 -11.629 -15.355 1.00 92.25 88 LEU A N 1
ATOM 661 C CA . LEU A 1 88 ? 2.083 -10.801 -16.532 1.00 92.25 88 LEU A CA 1
ATOM 662 C C . LEU A 1 88 ? 2.841 -11.628 -17.577 1.00 92.25 88 LEU A C 1
ATOM 664 O O . LEU A 1 88 ? 3.881 -12.204 -17.265 1.00 92.25 88 LEU A O 1
ATOM 668 N N . GLU A 1 89 ? 2.343 -11.636 -18.811 1.00 92.62 89 GLU A N 1
ATOM 669 C CA . GLU A 1 89 ? 3.017 -12.211 -19.978 1.00 92.62 89 GLU A CA 1
ATOM 670 C C . GLU A 1 89 ? 3.376 -11.082 -20.951 1.00 92.62 89 GLU A C 1
ATOM 672 O O . GLU A 1 89 ? 2.552 -10.207 -21.227 1.00 92.62 89 GLU A O 1
ATOM 677 N N . VAL A 1 90 ? 4.618 -11.077 -21.439 1.00 86.56 90 VAL A N 1
ATOM 678 C CA . VAL A 1 90 ? 5.119 -10.095 -22.410 1.00 86.56 90 VAL A CA 1
ATOM 679 C C . VAL A 1 90 ? 5.473 -10.853 -23.684 1.00 86.56 90 VAL A C 1
ATOM 681 O O . VAL A 1 90 ? 6.340 -11.725 -23.646 1.00 86.56 90 VAL A O 1
ATOM 684 N N . VAL A 1 91 ? 4.775 -10.532 -24.776 1.00 82.12 91 VAL A N 1
ATOM 685 C CA . VAL A 1 91 ? 4.908 -11.167 -26.099 1.00 82.12 91 VAL A CA 1
ATOM 686 C C . VAL A 1 91 ? 5.635 -10.239 -27.061 1.00 82.12 91 VAL A C 1
ATOM 688 O O . VAL A 1 91 ? 5.331 -9.023 -27.034 1.00 82.12 91 VAL A O 1
#

Sequence (91 aa):
MPLPGRAALLETPMFQDQVAKGALPPITQRVPREPALAELETIGRPGGDLRMLMASPKDTRLMVVYGYSRLVAYTPALALVPDMLEALEVV

pLDDT: mean 87.58, std 12.04, range [39.59, 97.88]

Foldseek 3Di:
DDDPDPDPDDDQPVCPVCCVVVVDPPPVVVADPDHDDDDDPDDDDHDDDDDDDDPDPVCVVCVCVVVDFDQWDADPVRDIDGGPHPDDDDD

Secondary structure (DSSP, 8-state):
------PPPPPPGGGHHHHHTTSS--HHHHS-SSPPPPP-SS------------SSGGGGGGHHHHH---SEEE-TT--EEESSSS-----

Radius of gyration: 17.44 Å; chains: 1; bounding box: 37×51×43 Å